Protein AF-A0A943BFQ9-F1 (afdb_monomer_lite)

Sequence (163 aa):
MTKLLKFLKPYAGAVAAIICVLIVQAYCDLSLPAYTSDIVNVGIQQSGIDEKVPEEISEEDLGSLMMLAPSDKQEEIQDAYEESKGDYDYNGKVFSLKDSVKEDKEELENLEELLAKPMLLAAGSTLDSEMAGKLKMNLQQPMQPEQKDEMLKEIYKQLKVFL

Structure (mmCIF, N/CA/C/O backbone):
data_AF-A0A943BFQ9-F1
#
_entry.id   AF-A0A943BFQ9-F1
#
loop_
_atom_site.group_PDB
_atom_site.id
_atom_site.type_symbol
_atom_site.label_atom_id
_atom_site.label_alt_id
_atom_site.label_comp_id
_atom_site.label_asym_id
_atom_site.label_entity_id
_atom_site.label_seq_id
_atom_site.pdbx_PDB_ins_code
_atom_site.Cartn_x
_atom_site.Cartn_y
_atom_site.Cartn_z
_atom_site.occupancy
_atom_site.B_iso_or_equiv
_atom_site.auth_seq_id
_atom_site.auth_comp_id
_atom_site.auth_asym_id
_atom_site.auth_atom_id
_atom_site.pdbx_PDB_model_num
ATOM 1 N N . MET A 1 1 ? 45.681 12.006 -37.348 1.00 54.59 1 MET A N 1
ATOM 2 C CA . MET A 1 1 ? 44.518 11.095 -37.202 1.00 54.59 1 MET A CA 1
ATOM 3 C C . MET A 1 1 ? 43.470 11.202 -38.324 1.00 54.59 1 MET A C 1
ATOM 5 O O . MET A 1 1 ? 42.527 10.429 -38.342 1.00 54.59 1 MET A O 1
ATOM 9 N N . THR A 1 2 ? 43.627 12.081 -39.321 1.00 58.94 2 THR A N 1
ATOM 10 C CA . THR A 1 2 ? 42.656 12.251 -40.426 1.00 58.94 2 THR A CA 1
ATOM 11 C C . THR A 1 2 ? 42.685 11.139 -41.483 1.00 58.94 2 THR A C 1
ATOM 13 O O . THR A 1 2 ? 41.712 10.964 -42.214 1.00 58.94 2 THR A O 1
ATOM 16 N N . LYS A 1 3 ? 43.770 10.351 -41.563 1.00 61.69 3 LYS A N 1
ATOM 17 C CA . LYS A 1 3 ? 43.848 9.188 -42.465 1.00 61.69 3 LYS A CA 1
ATOM 18 C C . LYS A 1 3 ? 42.955 8.031 -42.008 1.00 61.69 3 LYS A C 1
ATOM 20 O O . LYS A 1 3 ? 42.347 7.396 -42.856 1.00 61.69 3 LYS A O 1
ATOM 25 N N . LEU A 1 4 ? 42.805 7.824 -40.697 1.00 65.69 4 LEU A N 1
ATOM 26 C CA . LEU A 1 4 ? 41.960 6.767 -40.127 1.00 65.69 4 LEU A CA 1
ATOM 27 C C . LEU A 1 4 ? 40.475 6.980 -40.477 1.00 65.69 4 LEU A C 1
ATOM 29 O O . LEU A 1 4 ? 39.797 6.063 -40.925 1.00 65.69 4 LEU A O 1
ATOM 33 N N . LEU A 1 5 ? 40.006 8.229 -40.388 1.00 66.31 5 LEU A N 1
ATOM 34 C CA . LEU A 1 5 ? 38.628 8.616 -40.720 1.00 66.31 5 LEU A CA 1
ATOM 35 C C . LEU A 1 5 ? 38.281 8.412 -42.206 1.00 66.31 5 LEU A C 1
ATOM 37 O O . LEU A 1 5 ? 37.128 8.150 -42.542 1.00 66.31 5 LEU A O 1
ATOM 41 N N . LYS A 1 6 ? 39.268 8.490 -43.112 1.00 66.62 6 LYS A N 1
ATOM 42 C CA . LYS A 1 6 ? 39.068 8.182 -44.539 1.00 66.62 6 LYS A CA 1
ATOM 43 C C . LYS A 1 6 ? 38.837 6.690 -44.793 1.00 66.62 6 LYS A C 1
ATOM 45 O O . LYS A 1 6 ? 38.055 6.367 -45.679 1.00 66.62 6 LYS A O 1
ATOM 50 N N . PHE A 1 7 ? 39.473 5.810 -44.020 1.00 67.75 7 PHE A N 1
ATOM 51 C CA . PHE A 1 7 ? 39.257 4.360 -44.109 1.00 67.75 7 PHE A CA 1
ATOM 52 C C . PHE A 1 7 ? 37.965 3.911 -43.421 1.00 67.75 7 PHE A C 1
ATOM 54 O O . PHE A 1 7 ? 37.394 2.898 -43.808 1.00 67.75 7 PHE A O 1
ATOM 61 N N . LEU A 1 8 ? 37.477 4.686 -42.450 1.00 65.75 8 LEU A N 1
ATOM 62 C CA . LEU A 1 8 ? 36.233 4.405 -41.733 1.00 65.75 8 LEU A CA 1
ATOM 63 C C . LEU A 1 8 ? 34.971 4.831 -42.506 1.00 65.75 8 LEU A C 1
ATOM 65 O O . LEU A 1 8 ? 33.917 4.229 -42.338 1.00 65.75 8 LEU A O 1
ATOM 69 N N . LYS A 1 9 ? 35.083 5.838 -43.388 1.00 68.88 9 LYS A N 1
ATOM 70 C CA . LYS A 1 9 ? 33.985 6.356 -44.228 1.00 68.88 9 LYS A CA 1
ATOM 71 C C . LYS A 1 9 ? 33.167 5.288 -44.979 1.00 68.88 9 LYS A C 1
ATOM 73 O O . LYS A 1 9 ? 31.945 5.363 -44.895 1.00 68.88 9 LYS A O 1
ATOM 78 N N . PRO A 1 10 ? 33.767 4.315 -45.696 1.00 79.25 10 PRO A N 1
ATOM 79 C CA . PRO A 1 10 ? 32.993 3.278 -46.389 1.00 79.25 10 PRO A CA 1
ATOM 80 C C . PRO A 1 10 ? 32.288 2.293 -45.441 1.00 79.25 10 PRO A C 1
ATOM 82 O O . PRO A 1 10 ? 31.330 1.649 -45.850 1.00 79.25 10 PRO A O 1
ATOM 85 N N . TYR A 1 11 ? 32.714 2.205 -44.178 1.00 78.56 11 TYR A N 1
ATOM 86 C CA . TYR A 1 11 ? 32.149 1.308 -43.163 1.00 78.56 11 TYR A CA 1
ATOM 87 C C . TYR A 1 11 ? 31.317 2.049 -42.107 1.00 78.56 11 TYR A C 1
ATOM 89 O O . TYR A 1 11 ? 30.986 1.474 -41.072 1.00 78.56 11 TYR A O 1
ATOM 97 N N . ALA A 1 12 ? 30.955 3.314 -42.351 1.00 80.56 12 ALA A N 1
ATOM 98 C CA . ALA A 1 12 ? 30.265 4.163 -41.380 1.00 80.56 12 ALA A CA 1
ATOM 99 C C . ALA A 1 12 ? 28.961 3.537 -40.848 1.00 80.56 12 ALA A C 1
ATOM 101 O O . ALA A 1 12 ? 28.679 3.653 -39.660 1.00 80.56 12 ALA A O 1
ATOM 102 N N . GLY A 1 13 ? 28.212 2.818 -41.693 1.00 84.06 13 GLY A N 1
ATOM 103 C CA . GLY A 1 13 ? 27.005 2.094 -41.276 1.00 84.06 13 GLY A CA 1
ATOM 104 C C . GLY A 1 13 ? 27.292 0.934 -40.315 1.00 84.06 13 GLY A C 1
ATOM 105 O O . GLY A 1 13 ? 26.605 0.790 -39.310 1.00 84.06 13 GLY A O 1
ATOM 106 N N . ALA A 1 14 ? 28.346 0.152 -40.571 1.00 85.12 14 ALA A N 1
ATOM 107 C CA . ALA A 1 14 ? 28.763 -0.931 -39.678 1.00 85.12 14 ALA A CA 1
ATOM 108 C C . ALA A 1 14 ? 29.287 -0.387 -38.340 1.00 85.12 14 ALA A C 1
ATOM 110 O O . ALA A 1 14 ? 28.967 -0.923 -37.285 1.00 85.12 14 ALA A O 1
ATOM 111 N N . VAL A 1 15 ? 30.037 0.720 -38.370 1.00 86.38 15 VAL A N 1
ATOM 112 C CA . VAL A 1 15 ? 30.509 1.398 -37.154 1.00 86.38 15 VAL A CA 1
ATOM 113 C C . VAL A 1 15 ? 29.341 1.951 -36.337 1.00 86.38 15 VAL A C 1
ATOM 115 O O . VAL A 1 15 ? 29.318 1.763 -35.126 1.00 86.38 15 VAL A O 1
ATOM 118 N N . ALA A 1 16 ? 28.348 2.573 -36.977 1.00 86.56 16 ALA A N 1
ATOM 119 C CA . ALA A 1 16 ? 27.143 3.040 -36.294 1.00 86.56 16 ALA A CA 1
ATOM 120 C C . ALA A 1 16 ? 26.358 1.880 -35.658 1.00 86.56 16 ALA A C 1
ATOM 122 O O . ALA A 1 16 ? 25.953 1.986 -34.505 1.00 86.56 16 ALA A O 1
ATOM 123 N N . ALA A 1 17 ? 26.215 0.753 -36.363 1.00 89.75 17 ALA A N 1
ATOM 124 C CA . ALA A 1 17 ? 25.565 -0.442 -35.826 1.00 89.75 17 ALA A CA 1
ATOM 125 C C . ALA A 1 17 ? 26.302 -1.002 -34.596 1.00 89.75 17 ALA A C 1
ATOM 127 O O . ALA A 1 17 ? 25.663 -1.310 -33.594 1.00 89.75 17 ALA A O 1
ATOM 128 N N . ILE A 1 18 ? 27.638 -1.069 -34.636 1.00 89.69 18 ILE A N 1
ATOM 129 C CA . ILE A 1 18 ? 28.457 -1.487 -33.487 1.00 89.69 18 ILE A CA 1
ATOM 130 C C . ILE A 1 18 ? 28.253 -0.532 -32.306 1.00 89.69 18 ILE A C 1
ATOM 132 O O . ILE A 1 18 ? 28.053 -0.992 -31.189 1.00 89.69 18 ILE A O 1
ATOM 136 N N . ILE A 1 19 ? 28.242 0.785 -32.538 1.00 88.25 19 ILE A N 1
ATOM 137 C CA . ILE A 1 19 ? 27.990 1.778 -31.481 1.00 88.25 19 ILE A CA 1
ATOM 138 C C . ILE A 1 19 ? 26.589 1.597 -30.875 1.00 88.25 19 ILE A C 1
ATOM 140 O O . ILE A 1 19 ? 26.458 1.624 -29.656 1.00 88.25 19 ILE A O 1
ATOM 144 N N . CYS A 1 20 ? 25.553 1.360 -31.686 1.00 87.94 20 CYS A N 1
ATOM 145 C CA . CYS A 1 20 ? 24.202 1.084 -31.186 1.00 87.94 20 CYS A CA 1
ATOM 146 C C . CYS A 1 20 ? 24.150 -0.177 -30.317 1.00 87.94 20 CYS A C 1
ATOM 148 O O . CYS A 1 20 ? 23.566 -0.145 -29.237 1.00 87.94 20 CYS A O 1
ATOM 150 N N . VAL A 1 21 ? 24.784 -1.268 -30.758 1.00 89.31 21 VAL A N 1
ATOM 151 C CA . VAL A 1 21 ? 24.856 -2.511 -29.974 1.00 89.31 21 VAL A CA 1
ATOM 152 C C . VAL A 1 21 ? 25.608 -2.278 -28.663 1.00 89.31 21 VAL A C 1
ATOM 154 O O . VAL A 1 21 ? 25.129 -2.708 -27.621 1.00 89.31 21 VAL A O 1
ATOM 157 N N . LEU A 1 22 ? 26.716 -1.529 -28.681 1.00 88.06 22 LEU A N 1
ATOM 158 C CA . LEU A 1 22 ? 27.473 -1.181 -27.473 1.00 88.06 22 LEU A CA 1
ATOM 159 C C . LEU A 1 22 ? 26.661 -0.325 -26.490 1.00 88.06 22 LEU A C 1
ATOM 161 O O . LEU A 1 22 ? 26.796 -0.506 -25.284 1.00 88.06 22 LEU A O 1
ATOM 165 N N . ILE A 1 23 ? 25.803 0.578 -26.979 1.00 86.56 23 ILE A N 1
ATOM 166 C CA . ILE A 1 23 ? 24.884 1.349 -26.127 1.00 86.56 23 ILE A CA 1
ATOM 167 C C . ILE A 1 23 ? 23.875 0.411 -25.459 1.00 86.56 23 ILE A C 1
ATOM 169 O O . ILE A 1 23 ? 23.709 0.478 -24.247 1.00 86.56 23 ILE A O 1
ATOM 173 N N . VAL A 1 24 ? 23.241 -0.491 -26.216 1.00 86.06 24 VAL A N 1
ATOM 174 C CA . VAL A 1 24 ? 22.299 -1.479 -25.657 1.00 86.06 24 VAL A CA 1
ATOM 175 C C . VAL A 1 24 ? 22.992 -2.372 -24.627 1.00 86.06 24 VAL A C 1
ATOM 177 O O . VAL A 1 24 ? 22.451 -2.577 -23.548 1.00 86.06 24 VAL A O 1
ATOM 180 N N . GLN A 1 25 ? 24.208 -2.843 -24.917 1.00 78.81 25 GLN A N 1
ATOM 181 C CA . GLN A 1 25 ? 25.006 -3.635 -23.977 1.00 78.81 25 GLN A CA 1
ATOM 182 C C . GLN A 1 25 ? 25.311 -2.859 -22.696 1.00 78.81 25 GLN A C 1
ATOM 184 O O . GLN A 1 25 ? 25.094 -3.384 -21.612 1.00 78.81 25 GLN A O 1
ATOM 189 N N . ALA A 1 26 ? 25.731 -1.597 -22.808 1.00 82.12 26 ALA A N 1
ATOM 190 C CA . ALA A 1 26 ? 25.960 -0.747 -21.646 1.00 82.12 26 ALA A CA 1
ATOM 191 C C . ALA A 1 26 ? 24.678 -0.536 -20.822 1.00 82.12 26 ALA A C 1
ATOM 193 O O . ALA A 1 26 ? 24.749 -0.572 -19.600 1.00 82.12 26 ALA A O 1
ATOM 194 N N . TYR A 1 27 ? 23.511 -0.371 -21.459 1.00 75.50 27 TYR A N 1
ATOM 195 C CA . TYR A 1 27 ? 22.225 -0.310 -20.752 1.00 75.50 27 TYR A CA 1
ATOM 196 C C . TYR A 1 27 ? 21.899 -1.628 -20.039 1.00 75.50 27 TYR A C 1
ATOM 198 O O . TYR A 1 27 ? 21.518 -1.601 -18.871 1.00 75.50 27 TYR A O 1
ATOM 206 N N . CYS A 1 28 ? 22.083 -2.776 -20.693 1.00 73.25 28 CYS A N 1
ATOM 207 C CA . CYS A 1 28 ? 21.870 -4.088 -20.077 1.00 73.25 28 CYS A CA 1
ATOM 208 C C . CYS A 1 28 ? 22.818 -4.334 -18.889 1.00 73.25 28 CYS A C 1
ATOM 210 O O . CYS A 1 28 ? 22.365 -4.793 -17.841 1.00 73.25 28 CYS A O 1
ATOM 212 N N . ASP A 1 29 ? 24.094 -3.960 -19.011 1.00 69.06 29 ASP A N 1
ATOM 213 C CA . ASP A 1 29 ? 25.083 -4.072 -17.933 1.00 69.06 29 ASP A CA 1
ATOM 214 C C . ASP A 1 29 ? 24.777 -3.112 -16.769 1.00 69.06 29 ASP A C 1
ATOM 216 O O . ASP A 1 29 ? 24.986 -3.472 -15.613 1.00 69.06 29 ASP A O 1
ATOM 220 N N . LEU A 1 30 ? 24.240 -1.913 -17.042 1.00 66.75 30 LEU A N 1
ATOM 221 C CA . LEU A 1 30 ? 23.826 -0.955 -16.005 1.00 66.75 30 LEU A CA 1
ATOM 222 C C . LEU A 1 30 ? 22.516 -1.355 -15.301 1.00 66.75 30 LEU A C 1
ATOM 224 O O . LEU A 1 30 ? 22.285 -0.940 -14.167 1.00 66.75 30 LEU A O 1
ATOM 228 N N . SER A 1 31 ? 21.667 -2.156 -15.956 1.00 59.91 31 SER A N 1
ATOM 229 C CA . SER A 1 31 ? 20.376 -2.611 -15.409 1.00 59.91 31 SER A CA 1
ATOM 230 C C . SER A 1 31 ? 20.541 -3.740 -14.383 1.00 59.91 31 SER A C 1
ATOM 232 O O . SER A 1 31 ? 19.761 -3.842 -13.441 1.00 59.91 31 SER A O 1
ATOM 234 N N . LEU A 1 32 ? 21.572 -4.581 -14.524 1.00 56.31 32 LEU A N 1
ATOM 235 C CA . LEU A 1 32 ? 21.842 -5.702 -13.609 1.00 56.31 32 LEU A CA 1
ATOM 236 C C . LEU A 1 32 ? 22.089 -5.270 -12.143 1.00 56.31 32 LEU A C 1
ATOM 238 O O . LEU A 1 32 ? 21.539 -5.903 -11.235 1.00 56.31 32 LEU A O 1
ATOM 242 N N . PRO A 1 33 ? 22.868 -4.204 -11.869 1.00 55.44 33 PRO A N 1
ATOM 243 C CA . PRO A 1 33 ? 23.011 -3.645 -10.526 1.00 55.44 33 PRO A CA 1
ATOM 244 C C . PRO A 1 33 ? 21.707 -3.082 -9.956 1.00 55.44 33 PRO A C 1
ATOM 246 O O . PRO A 1 33 ? 21.468 -3.252 -8.765 1.00 55.44 33 PRO A O 1
ATOM 249 N N . ALA A 1 34 ? 20.861 -2.459 -10.784 1.00 56.34 34 ALA A N 1
ATOM 250 C CA . ALA A 1 34 ? 19.566 -1.931 -10.352 1.00 56.34 34 ALA A CA 1
ATOM 251 C C . ALA A 1 34 ? 18.633 -3.066 -9.900 1.00 56.34 34 ALA A C 1
ATOM 253 O O . ALA A 1 34 ? 18.174 -3.053 -8.764 1.00 56.34 34 ALA A O 1
ATOM 254 N N . TYR A 1 35 ? 18.500 -4.132 -10.700 1.00 49.34 35 TYR A N 1
ATOM 255 C CA . TYR A 1 35 ? 17.717 -5.311 -10.305 1.00 49.34 35 TYR A CA 1
ATOM 256 C C . TYR A 1 35 ? 18.266 -6.003 -9.046 1.00 49.34 35 TYR A C 1
ATOM 258 O O . TYR A 1 35 ? 17.499 -6.504 -8.232 1.00 49.34 35 TYR A O 1
ATOM 266 N N . THR A 1 36 ? 19.587 -6.014 -8.840 1.00 60.16 36 THR A N 1
ATOM 267 C CA . THR A 1 36 ? 20.186 -6.568 -7.609 1.00 60.16 36 THR A CA 1
ATOM 268 C C . THR A 1 36 ? 19.933 -5.667 -6.394 1.00 60.16 36 THR A C 1
ATOM 270 O O . THR A 1 36 ? 19.702 -6.171 -5.296 1.00 60.16 36 THR A O 1
ATOM 273 N N . SER A 1 37 ? 19.969 -4.344 -6.584 1.00 52.12 37 SER A N 1
ATOM 274 C CA . SER A 1 37 ? 19.670 -3.354 -5.545 1.00 52.12 37 SER A CA 1
ATOM 275 C C . SER A 1 37 ? 18.227 -3.490 -5.067 1.00 52.12 37 SER A C 1
ATOM 277 O O . SER A 1 37 ? 18.003 -3.575 -3.862 1.00 52.12 37 SER A O 1
ATOM 279 N N . ASP A 1 38 ? 17.274 -3.607 -5.989 1.00 55.81 38 ASP A N 1
ATOM 280 C CA . ASP A 1 38 ? 15.855 -3.748 -5.653 1.00 55.81 38 ASP A CA 1
ATOM 281 C C . ASP A 1 38 ? 15.576 -5.100 -4.973 1.00 55.81 38 ASP A C 1
ATOM 283 O O . ASP A 1 38 ? 14.912 -5.138 -3.941 1.00 55.81 38 ASP A O 1
ATOM 287 N N . ILE A 1 39 ? 16.196 -6.202 -5.426 1.00 56.34 39 ILE A N 1
ATOM 288 C CA . ILE A 1 39 ? 16.082 -7.519 -4.761 1.00 56.34 39 ILE A CA 1
ATOM 289 C C . ILE A 1 39 ? 16.554 -7.475 -3.298 1.00 56.34 39 ILE A C 1
ATOM 291 O O . ILE A 1 39 ? 15.944 -8.101 -2.432 1.00 56.34 39 ILE A O 1
ATOM 295 N N . VAL A 1 40 ? 17.644 -6.767 -2.988 1.00 54.12 40 VAL A N 1
ATOM 296 C CA . VAL A 1 40 ? 18.156 -6.703 -1.608 1.00 54.12 40 VAL A CA 1
ATOM 297 C C . VAL A 1 40 ? 17.373 -5.694 -0.764 1.00 54.12 40 VAL A C 1
ATOM 299 O O . VAL A 1 40 ? 17.114 -5.957 0.413 1.00 54.12 40 VAL A O 1
ATOM 302 N N . ASN A 1 41 ? 16.995 -4.551 -1.340 1.00 52.78 41 ASN A N 1
ATOM 303 C CA . ASN A 1 41 ? 16.331 -3.467 -0.619 1.00 52.78 41 ASN A CA 1
ATOM 304 C C . ASN A 1 41 ? 14.851 -3.784 -0.349 1.00 52.78 41 ASN A C 1
ATOM 306 O O . ASN A 1 41 ? 14.420 -3.715 0.800 1.00 52.78 41 ASN A O 1
ATOM 310 N N . VAL A 1 42 ? 14.124 -4.245 -1.368 1.00 57.44 42 VAL A N 1
ATOM 311 C CA . VAL A 1 42 ? 12.722 -4.668 -1.253 1.00 57.44 42 VAL A CA 1
ATOM 312 C C . VAL A 1 42 ? 12.636 -6.067 -0.642 1.00 57.44 42 VAL A C 1
ATOM 314 O O . VAL A 1 42 ? 11.891 -6.281 0.306 1.00 57.44 42 VAL A O 1
ATOM 317 N N . GLY A 1 43 ? 13.447 -7.027 -1.102 1.00 52.91 43 GLY A N 1
ATOM 318 C CA . GLY A 1 43 ? 13.332 -8.434 -0.692 1.00 52.91 43 GLY A CA 1
ATOM 319 C C . GLY A 1 43 ? 13.830 -8.757 0.725 1.00 52.91 43 GLY A C 1
ATOM 320 O O . GLY A 1 43 ? 13.081 -9.334 1.510 1.00 52.91 43 GLY A O 1
ATOM 321 N N . ILE A 1 44 ? 15.081 -8.418 1.077 1.00 52.78 44 ILE A N 1
ATOM 322 C CA . ILE A 1 44 ? 15.680 -8.807 2.378 1.00 52.78 44 ILE A CA 1
ATOM 323 C C . ILE A 1 44 ? 15.542 -7.713 3.444 1.00 52.78 44 ILE A C 1
ATOM 325 O O . ILE A 1 44 ? 15.324 -8.039 4.609 1.00 52.78 44 ILE A O 1
ATOM 329 N N . GLN A 1 45 ? 15.652 -6.430 3.081 1.00 50.03 45 GLN A N 1
ATOM 330 C CA . GLN A 1 45 ? 15.607 -5.331 4.060 1.00 50.03 45 GLN A CA 1
ATOM 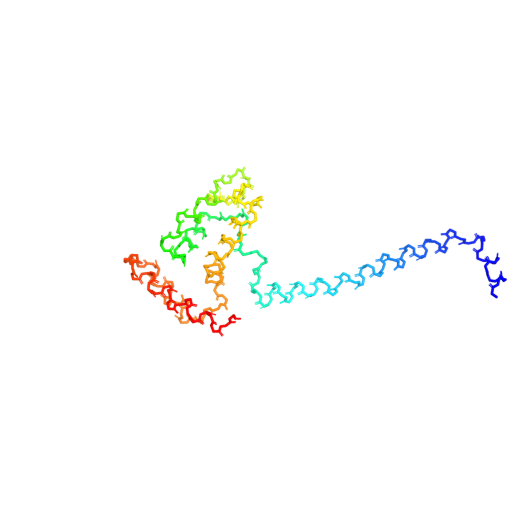331 C C . GLN A 1 45 ? 14.182 -4.852 4.377 1.00 50.03 45 GLN A C 1
ATOM 333 O O . GLN A 1 45 ? 13.884 -4.599 5.541 1.00 50.03 45 GLN A O 1
ATOM 338 N N . GLN A 1 46 ? 13.285 -4.791 3.389 1.00 50.03 46 GLN A N 1
ATOM 339 C CA . GLN A 1 46 ? 11.863 -4.456 3.583 1.00 50.03 46 GLN A CA 1
ATOM 340 C C . GLN A 1 46 ? 10.959 -5.700 3.637 1.00 50.03 46 GLN A C 1
ATOM 342 O O . GLN A 1 46 ? 9.737 -5.589 3.640 1.00 50.03 46 GLN A O 1
ATOM 347 N N . SER A 1 47 ? 11.551 -6.900 3.729 1.00 55.22 47 SER A N 1
ATOM 348 C CA . SER A 1 47 ? 10.840 -8.188 3.831 1.00 55.22 47 SER A CA 1
ATOM 349 C C . SER A 1 47 ? 9.818 -8.454 2.714 1.00 55.22 47 SER A C 1
ATOM 351 O O . SER A 1 47 ? 8.819 -9.133 2.937 1.00 55.22 47 SER A O 1
ATOM 353 N N . GLY A 1 48 ? 10.056 -7.924 1.516 1.00 56.16 48 GLY A N 1
ATOM 354 C CA . GLY A 1 48 ? 9.170 -8.051 0.360 1.00 56.16 48 GLY A CA 1
ATOM 355 C C . GLY A 1 48 ? 8.066 -6.995 0.273 1.00 56.16 48 GLY A C 1
ATOM 356 O O . GLY A 1 48 ? 7.200 -7.133 -0.584 1.00 56.16 48 GLY A O 1
ATOM 357 N N . ILE A 1 49 ? 8.072 -5.964 1.126 1.00 60.38 49 ILE A N 1
ATOM 358 C CA . ILE A 1 49 ? 7.113 -4.852 1.059 1.00 60.38 49 ILE A CA 1
ATOM 359 C C . ILE A 1 49 ? 7.670 -3.783 0.111 1.00 60.38 49 ILE A C 1
ATOM 361 O O . ILE A 1 49 ? 8.488 -2.968 0.525 1.00 60.38 49 ILE A O 1
ATOM 365 N N . ASP A 1 50 ? 7.246 -3.810 -1.153 1.00 60.81 50 ASP A N 1
ATOM 366 C CA . ASP A 1 50 ? 7.586 -2.779 -2.155 1.00 60.81 50 ASP A CA 1
ATOM 367 C C . ASP A 1 50 ? 6.645 -1.560 -2.048 1.00 60.81 50 ASP A C 1
ATOM 369 O O . ASP A 1 50 ? 7.048 -0.413 -2.218 1.00 60.81 50 ASP A O 1
ATOM 373 N N . GLU A 1 51 ? 5.388 -1.800 -1.653 1.00 65.88 51 GLU A N 1
ATOM 374 C CA . GLU A 1 51 ? 4.347 -0.781 -1.497 1.00 65.88 51 GLU A CA 1
ATOM 375 C C . GLU A 1 51 ? 3.812 -0.749 -0.059 1.00 65.88 51 GLU A C 1
ATOM 377 O O . GLU A 1 51 ? 3.400 -1.766 0.504 1.00 65.88 51 GLU A O 1
ATOM 382 N N . LYS A 1 52 ? 3.806 0.443 0.555 1.00 74.75 52 LYS A N 1
ATOM 383 C CA . LYS A 1 52 ? 3.275 0.648 1.918 1.00 74.75 52 LYS A CA 1
ATOM 384 C C . LYS A 1 52 ? 1.746 0.638 1.972 1.00 74.75 52 LYS A C 1
ATOM 386 O O . LYS A 1 52 ? 1.184 0.423 3.044 1.00 74.75 52 LYS A O 1
ATOM 391 N N . VAL A 1 53 ? 1.095 0.899 0.840 1.00 89.06 53 VAL A N 1
ATOM 392 C CA . VAL A 1 53 ? -0.359 0.891 0.674 1.00 89.06 53 VAL A CA 1
ATOM 393 C C . VAL A 1 53 ? -0.674 -0.083 -0.456 1.00 89.06 53 VAL A C 1
ATOM 395 O O . VAL A 1 53 ? -0.251 0.168 -1.581 1.00 89.06 53 VAL A O 1
ATOM 398 N N . PRO A 1 54 ? -1.383 -1.188 -0.184 1.00 89.69 54 PRO A N 1
ATOM 399 C CA . PRO A 1 54 ? -1.806 -2.112 -1.226 1.00 89.69 54 PRO A CA 1
ATOM 400 C C . PRO A 1 54 ? -2.757 -1.429 -2.208 1.00 89.69 54 PRO A C 1
ATOM 402 O O . PRO A 1 54 ? -3.760 -0.851 -1.794 1.00 89.69 54 PRO A O 1
ATOM 405 N N . GLU A 1 55 ? -2.502 -1.539 -3.511 1.00 92.25 55 GLU A N 1
ATOM 406 C CA . GLU A 1 55 ? -3.506 -1.125 -4.499 1.00 92.25 55 GLU A CA 1
ATOM 407 C C . GLU A 1 55 ? -4.744 -2.028 -4.482 1.00 92.25 55 GLU A C 1
ATOM 409 O O . GLU A 1 55 ? -5.843 -1.576 -4.790 1.00 92.25 55 GLU A O 1
ATOM 414 N N . GLU A 1 56 ? -4.545 -3.298 -4.138 1.00 92.38 56 GLU A N 1
ATOM 415 C CA . GLU A 1 56 ? -5.512 -4.388 -4.186 1.00 92.38 56 GLU A CA 1
ATOM 416 C C . GLU A 1 56 ? -5.374 -5.212 -2.904 1.00 92.38 56 GLU A C 1
ATOM 418 O O . GLU A 1 56 ? -4.266 -5.610 -2.534 1.00 92.38 56 GLU A O 1
ATOM 423 N N . ILE A 1 57 ? -6.481 -5.480 -2.217 1.00 92.25 57 ILE A N 1
ATOM 424 C CA . ILE A 1 57 ? -6.465 -6.204 -0.944 1.00 92.25 57 ILE A CA 1
ATOM 425 C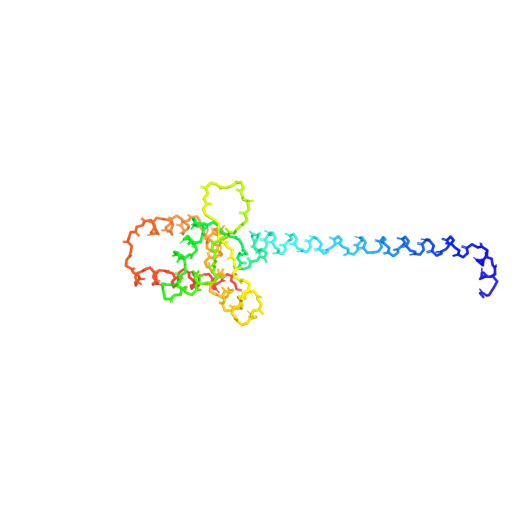 C . ILE A 1 57 ? -7.726 -7.048 -0.758 1.00 92.25 57 ILE A C 1
ATOM 427 O O . ILE A 1 57 ? -8.831 -6.624 -1.089 1.00 92.25 57 ILE A O 1
ATOM 431 N N . SER A 1 58 ? -7.583 -8.263 -0.223 1.00 92.88 58 SER A N 1
ATOM 432 C CA . SER A 1 58 ? -8.740 -9.102 0.104 1.00 92.88 58 SER A CA 1
ATOM 433 C C . SER A 1 58 ? -9.515 -8.537 1.306 1.00 92.88 58 SER A C 1
ATOM 435 O O . SER A 1 58 ? -8.950 -7.861 2.163 1.00 92.88 58 SER A O 1
ATOM 437 N N . GLU A 1 59 ? -10.814 -8.834 1.413 1.00 90.94 59 GLU A N 1
ATOM 438 C CA . GLU A 1 59 ? -11.633 -8.453 2.582 1.00 90.94 59 GLU A CA 1
ATOM 439 C C . GLU A 1 59 ? -11.031 -8.951 3.908 1.00 90.94 59 GLU A C 1
ATOM 441 O O . GLU A 1 59 ? -11.062 -8.249 4.921 1.00 90.94 59 GLU A O 1
ATOM 446 N N . GLU A 1 60 ? -10.453 -10.154 3.895 1.00 87.94 60 GLU A N 1
ATOM 447 C CA . GLU A 1 60 ? -9.809 -10.773 5.055 1.00 87.94 60 GLU A CA 1
ATOM 448 C C . GLU A 1 60 ? -8.534 -10.024 5.469 1.00 87.94 60 GLU A C 1
ATOM 450 O O . GLU A 1 60 ? -8.336 -9.722 6.654 1.00 87.94 60 GLU A O 1
ATOM 455 N N . ASP A 1 61 ? -7.690 -9.680 4.495 1.00 88.62 61 ASP A N 1
ATOM 456 C CA . ASP A 1 61 ? -6.438 -8.966 4.742 1.00 88.62 61 ASP A CA 1
ATOM 457 C C . ASP A 1 61 ? -6.704 -7.520 5.168 1.00 88.62 61 ASP A C 1
ATOM 459 O O . ASP A 1 61 ? -6.090 -7.039 6.122 1.00 88.62 61 ASP A O 1
ATOM 463 N N . LEU A 1 62 ? -7.677 -6.842 4.547 1.00 91.81 62 LEU A N 1
ATOM 464 C CA . LEU A 1 62 ? -8.085 -5.492 4.940 1.00 91.81 62 LEU A CA 1
ATOM 465 C C . LEU A 1 62 ? -8.629 -5.483 6.370 1.00 91.81 62 LEU A C 1
ATOM 467 O O . LEU A 1 62 ? -8.236 -4.640 7.177 1.00 91.81 62 LEU A O 1
ATOM 471 N N . GLY A 1 63 ? -9.459 -6.468 6.726 1.00 88.62 63 GLY A N 1
ATOM 472 C CA . GLY A 1 63 ? -9.931 -6.647 8.098 1.00 88.62 63 GLY A CA 1
ATOM 473 C C . GLY A 1 63 ? -8.780 -6.857 9.086 1.00 88.62 63 GLY A C 1
ATOM 474 O O . GLY A 1 63 ? -8.764 -6.255 10.162 1.00 88.62 63 GLY A O 1
ATOM 475 N N . SER A 1 64 ? -7.775 -7.646 8.704 1.00 86.44 64 SER A N 1
ATOM 476 C CA . SER A 1 64 ? -6.571 -7.868 9.512 1.00 86.44 64 SER A CA 1
ATOM 477 C C . SER A 1 64 ? -5.751 -6.585 9.695 1.00 86.44 64 SER A C 1
ATOM 479 O O . SER A 1 64 ? -5.338 -6.279 10.816 1.00 86.44 64 SER A O 1
ATOM 481 N N . LEU A 1 65 ? -5.572 -5.782 8.641 1.00 88.50 65 LEU A N 1
ATOM 482 C CA . LEU A 1 65 ? -4.903 -4.481 8.732 1.00 88.50 65 LEU A CA 1
ATOM 483 C C . LEU A 1 65 ? -5.678 -3.504 9.617 1.00 88.50 65 LEU A C 1
ATOM 485 O O . LEU A 1 65 ? -5.082 -2.860 10.481 1.00 88.50 65 LEU A O 1
ATOM 489 N N . MET A 1 66 ? -7.006 -3.441 9.483 1.00 88.75 66 MET A N 1
ATOM 490 C CA . MET A 1 66 ? -7.850 -2.621 10.355 1.00 88.75 66 MET A CA 1
ATOM 491 C C . MET A 1 66 ? -7.704 -3.051 11.817 1.00 88.75 66 MET A C 1
ATOM 493 O O . MET A 1 66 ? -7.593 -2.206 12.706 1.00 88.75 66 MET A O 1
ATOM 497 N N . MET A 1 67 ? -7.646 -4.353 12.107 1.00 85.06 67 MET A N 1
ATOM 498 C CA . MET A 1 67 ? -7.409 -4.845 13.468 1.00 85.06 67 MET A CA 1
ATOM 499 C C . MET A 1 67 ? -6.052 -4.417 14.040 1.00 85.06 67 MET A C 1
ATOM 501 O O . MET A 1 67 ? -5.931 -4.292 15.255 1.00 85.06 67 MET A O 1
ATOM 505 N N . LEU A 1 68 ? -5.055 -4.162 13.198 1.00 87.12 68 LEU A N 1
ATOM 506 C CA . LEU A 1 68 ? -3.733 -3.686 13.606 1.00 87.12 68 LEU A CA 1
ATOM 507 C C . LEU A 1 68 ? -3.634 -2.152 13.612 1.00 87.12 68 LEU A C 1
ATOM 509 O O . LEU A 1 68 ? -2.753 -1.592 14.261 1.00 87.12 68 LEU A O 1
ATOM 513 N N . ALA A 1 69 ? -4.550 -1.459 12.941 1.00 89.12 69 ALA A N 1
ATOM 514 C CA . ALA A 1 69 ? -4.635 -0.008 12.946 1.00 89.12 69 ALA A CA 1
ATOM 515 C C . ALA A 1 69 ? -5.256 0.547 14.249 1.00 89.12 69 ALA A C 1
ATOM 517 O O . ALA A 1 69 ? -6.060 -0.143 14.900 1.00 89.12 69 ALA A O 1
ATOM 518 N N . PRO A 1 70 ? -4.908 1.798 14.626 1.00 87.56 70 PRO A N 1
ATOM 519 C CA . PRO A 1 70 ? -5.581 2.531 15.697 1.00 87.56 70 PRO A CA 1
ATOM 520 C C . PRO A 1 70 ? -7.090 2.594 15.461 1.00 87.56 70 PRO A C 1
ATOM 522 O O . PRO A 1 70 ? -7.533 2.830 14.335 1.00 87.56 70 PRO A O 1
ATOM 525 N N . SER A 1 71 ? -7.877 2.381 16.514 1.00 87.38 71 SER A N 1
ATOM 526 C CA . SER A 1 71 ? -9.337 2.275 16.395 1.00 87.38 71 SER A CA 1
ATOM 527 C C . SER A 1 71 ? -9.989 3.556 15.852 1.00 87.38 71 SER A C 1
ATOM 529 O O . SER A 1 71 ? -10.958 3.479 15.105 1.00 87.38 71 SER A O 1
ATOM 531 N N . ASP A 1 72 ? -9.421 4.724 16.155 1.00 89.19 72 ASP A N 1
ATOM 532 C CA . ASP A 1 72 ? -9.862 6.039 15.671 1.00 89.19 72 ASP A CA 1
ATOM 533 C C . ASP A 1 72 ? -9.548 6.307 14.189 1.00 89.19 72 ASP A C 1
ATOM 535 O O . ASP A 1 72 ? -10.039 7.283 13.626 1.00 89.19 72 ASP A O 1
ATOM 539 N N . LYS A 1 73 ? -8.742 5.448 13.554 1.00 91.19 73 LYS A N 1
ATOM 540 C CA . LYS A 1 73 ? -8.276 5.585 12.164 1.00 91.19 73 LYS A CA 1
ATOM 541 C C . LYS A 1 73 ? -8.789 4.500 11.222 1.00 91.19 73 LYS A C 1
ATOM 543 O O . LYS A 1 73 ? -8.504 4.537 10.030 1.00 91.19 73 LYS A O 1
ATOM 548 N N . GLN A 1 74 ? -9.556 3.541 11.734 1.00 90.06 74 GLN A N 1
ATOM 549 C CA . GLN A 1 74 ? -10.080 2.433 10.932 1.00 90.06 74 GLN A CA 1
ATOM 550 C C . GLN A 1 74 ? -11.051 2.893 9.841 1.00 90.06 74 GLN A C 1
ATOM 552 O O . GLN A 1 74 ? -11.009 2.350 8.744 1.00 90.06 74 GLN A O 1
ATOM 557 N N . GLU A 1 75 ? -11.899 3.881 10.135 1.00 92.69 75 GLU A N 1
ATOM 558 C CA . GLU A 1 75 ? -12.855 4.435 9.167 1.00 92.69 75 GLU A CA 1
ATOM 559 C C . GLU A 1 75 ? -12.124 5.137 8.017 1.00 92.69 75 GLU A C 1
ATOM 561 O O . GLU A 1 75 ? -12.409 4.863 6.861 1.00 92.69 75 GLU A O 1
ATOM 566 N N . GLU A 1 76 ? -11.093 5.930 8.327 1.00 93.12 76 GLU A N 1
ATOM 567 C CA . GLU A 1 76 ? -10.238 6.599 7.333 1.00 93.12 76 GLU A CA 1
ATOM 568 C C . GLU A 1 76 ? -9.543 5.590 6.403 1.00 93.12 76 GLU A C 1
ATOM 570 O O . GLU A 1 76 ? -9.521 5.771 5.187 1.00 93.12 76 GLU A O 1
ATOM 575 N N . ILE A 1 77 ? -9.035 4.485 6.959 1.00 93.44 77 ILE A N 1
ATOM 576 C CA . ILE A 1 77 ? -8.446 3.399 6.166 1.00 93.44 77 ILE A CA 1
ATOM 577 C C . ILE A 1 77 ? -9.510 2.726 5.302 1.00 93.44 77 ILE A C 1
ATOM 579 O O . ILE A 1 77 ? -9.264 2.500 4.126 1.00 93.44 77 ILE A O 1
ATOM 583 N N . GLN A 1 78 ? -10.676 2.395 5.858 1.00 94.19 78 GLN A N 1
ATOM 584 C CA . GLN A 1 78 ? -11.743 1.722 5.118 1.00 94.19 78 GLN A CA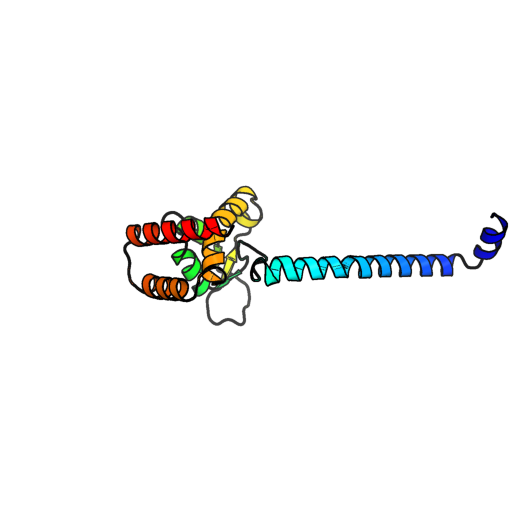 1
ATOM 585 C C . GLN A 1 78 ? -12.266 2.586 3.964 1.00 94.19 78 GLN A C 1
ATOM 587 O O . GLN A 1 78 ? -12.473 2.079 2.862 1.00 94.19 78 GLN A O 1
ATOM 592 N N . ASP A 1 79 ? -12.428 3.885 4.202 1.00 95.31 79 ASP A N 1
ATOM 593 C CA . ASP A 1 79 ? -12.910 4.848 3.218 1.00 95.31 79 ASP A CA 1
ATOM 594 C C . ASP A 1 79 ? -11.918 5.088 2.079 1.00 95.31 79 ASP A C 1
ATOM 596 O O . ASP A 1 79 ? -12.332 5.549 1.015 1.00 95.31 79 ASP A O 1
ATOM 600 N N . ALA A 1 80 ? -10.640 4.746 2.240 1.00 96.12 80 ALA A N 1
ATOM 601 C CA . ALA A 1 80 ? -9.675 4.825 1.148 1.00 96.12 80 ALA A CA 1
ATOM 602 C C . ALA A 1 80 ? -9.894 3.751 0.066 1.00 96.12 80 ALA A C 1
ATOM 604 O O . ALA A 1 80 ? -9.430 3.916 -1.063 1.00 96.12 80 ALA A O 1
ATOM 605 N N . TYR A 1 81 ? -10.625 2.676 0.378 1.00 96.56 81 TYR A N 1
ATOM 606 C CA . TYR A 1 81 ? -10.844 1.548 -0.527 1.00 96.56 81 TYR A CA 1
ATOM 607 C C . TYR A 1 81 ? -12.290 1.467 -1.024 1.00 96.56 81 TYR A C 1
ATOM 609 O O . TYR A 1 81 ? -13.240 1.928 -0.388 1.00 96.56 81 TYR A O 1
ATOM 617 N N . GLU A 1 82 ? -12.469 0.849 -2.186 1.00 96.25 82 GLU A N 1
ATOM 618 C CA . GLU A 1 82 ? -13.770 0.488 -2.745 1.00 96.25 82 GLU A CA 1
ATOM 619 C C . GLU A 1 82 ? -13.771 -0.957 -3.246 1.00 96.25 82 GLU A C 1
ATOM 621 O O . GLU A 1 82 ? -12.720 -1.536 -3.496 1.00 96.25 82 GLU A O 1
ATOM 626 N N . GLU A 1 83 ? -14.947 -1.577 -3.351 1.00 95.31 83 GLU A N 1
ATOM 627 C CA . GLU A 1 83 ? -15.047 -2.951 -3.854 1.00 95.31 83 GLU A CA 1
ATOM 628 C C . GLU A 1 83 ? -14.549 -3.011 -5.304 1.00 95.31 83 GLU A C 1
ATOM 630 O O . GLU A 1 83 ? -15.029 -2.277 -6.177 1.00 95.31 83 GLU A O 1
ATOM 635 N N . SER A 1 84 ? -13.572 -3.884 -5.548 1.00 93.50 84 SER A N 1
ATOM 636 C CA . SER A 1 84 ? -12.942 -4.027 -6.850 1.00 93.50 84 SER A CA 1
ATOM 637 C C . SER A 1 84 ? -13.928 -4.578 -7.875 1.00 93.50 84 SER A C 1
ATOM 639 O O . SER A 1 84 ? -14.762 -5.440 -7.590 1.00 93.50 84 SER A O 1
ATOM 641 N N . LYS A 1 85 ? -13.801 -4.095 -9.112 1.00 89.19 85 LYS A N 1
ATOM 642 C CA . LYS A 1 85 ? -14.542 -4.600 -10.280 1.00 89.19 85 LYS A CA 1
ATOM 643 C C . LYS A 1 85 ? -13.707 -5.557 -11.130 1.00 89.19 85 LYS A C 1
ATOM 645 O O . LYS A 1 85 ? -14.161 -5.947 -12.208 1.00 89.19 85 LYS A O 1
ATOM 650 N N . GLY A 1 86 ? -12.484 -5.868 -10.699 1.00 86.19 86 GLY A N 1
ATOM 651 C CA . GLY A 1 86 ? -11.615 -6.813 -11.386 1.00 86.19 86 GLY A CA 1
ATOM 652 C C . GLY A 1 86 ? -12.164 -8.240 -11.351 1.00 86.19 86 GLY A C 1
ATOM 653 O O . GLY A 1 86 ? -12.985 -8.597 -10.507 1.00 86.19 86 GLY A O 1
ATOM 654 N N . ASP A 1 87 ? -11.713 -9.050 -12.305 1.00 87.06 87 ASP A N 1
ATOM 655 C CA . ASP A 1 87 ? -12.004 -10.481 -12.355 1.00 87.06 87 ASP A CA 1
ATOM 656 C C . ASP A 1 87 ? -10.828 -11.232 -11.722 1.00 87.06 87 ASP A C 1
ATOM 658 O O . ASP A 1 87 ? -9.729 -11.260 -12.284 1.00 87.06 87 ASP A O 1
ATOM 662 N N . TYR A 1 88 ? -11.044 -11.787 -10.528 1.00 86.56 88 TYR A N 1
ATOM 663 C CA . TYR A 1 88 ? -10.019 -12.485 -9.753 1.00 86.56 88 TYR A CA 1
ATOM 664 C C . TYR A 1 88 ? -10.373 -13.961 -9.625 1.00 86.56 88 TYR A C 1
ATOM 666 O O . TYR A 1 88 ? -11.508 -14.316 -9.311 1.00 86.56 88 TYR A O 1
ATOM 674 N N . ASP A 1 89 ? -9.369 -14.828 -9.757 1.00 87.56 89 ASP A N 1
ATOM 675 C CA . ASP A 1 89 ? -9.467 -16.243 -9.378 1.00 87.56 89 ASP A CA 1
ATOM 676 C C . ASP A 1 89 ? -9.368 -16.391 -7.845 1.00 87.56 89 ASP A C 1
ATOM 678 O O . ASP A 1 89 ? -8.464 -17.021 -7.296 1.00 87.56 89 ASP A O 1
ATOM 682 N N . TYR A 1 90 ? -10.266 -15.705 -7.133 1.00 84.69 90 TYR A N 1
ATOM 683 C CA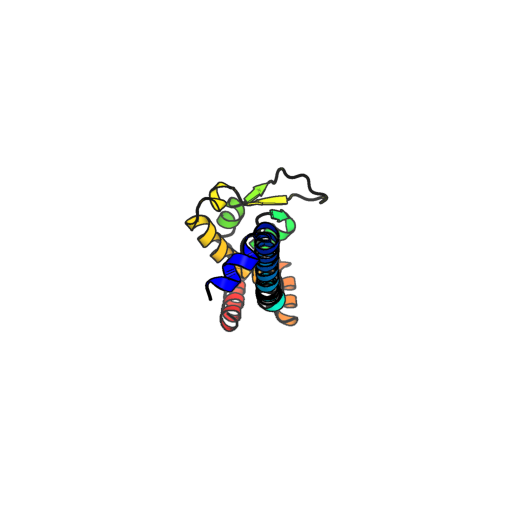 . TYR A 1 90 ? -10.361 -15.672 -5.677 1.00 84.69 90 TYR A CA 1
ATOM 684 C C . TYR A 1 90 ? -11.835 -15.693 -5.263 1.00 84.69 90 TYR A C 1
ATOM 686 O O . TYR A 1 90 ? -12.655 -14.933 -5.765 1.00 84.69 90 TYR A O 1
ATOM 694 N N . ASN A 1 91 ? -12.185 -16.571 -4.321 1.00 82.88 91 ASN A N 1
ATOM 695 C CA . ASN A 1 91 ? -13.574 -16.802 -3.898 1.00 82.88 91 ASN A CA 1
ATOM 696 C C . ASN A 1 91 ? -14.089 -15.799 -2.840 1.00 82.88 91 ASN A C 1
ATOM 698 O O . ASN A 1 91 ? -15.066 -16.091 -2.148 1.00 82.88 91 ASN A O 1
ATOM 702 N N . GLY A 1 92 ? -13.445 -14.643 -2.686 1.00 86.50 92 GLY A N 1
ATOM 703 C CA . GLY A 1 92 ? -13.817 -13.604 -1.723 1.00 86.50 92 GLY A CA 1
ATOM 704 C C . GLY A 1 92 ? -13.872 -12.221 -2.361 1.00 86.50 92 GLY A C 1
ATOM 705 O O . GLY A 1 92 ? -13.567 -12.054 -3.541 1.00 86.50 92 GLY A O 1
ATOM 706 N N . LYS A 1 93 ? -14.273 -11.219 -1.577 1.00 92.69 93 LYS A N 1
ATOM 707 C CA . LYS A 1 93 ? -14.260 -9.835 -2.049 1.00 92.69 93 LYS A CA 1
ATOM 708 C C . LYS A 1 93 ? -12.838 -9.297 -2.063 1.00 92.69 93 LYS A C 1
ATOM 710 O O . LYS A 1 93 ? -12.061 -9.544 -1.138 1.00 92.69 93 LYS A O 1
ATOM 715 N N . VAL A 1 94 ? -12.545 -8.536 -3.104 1.00 95.12 94 VAL A N 1
ATOM 716 C CA . VAL A 1 94 ? -11.311 -7.773 -3.252 1.00 95.12 94 VAL A CA 1
ATOM 717 C C . VAL A 1 94 ? -11.688 -6.303 -3.245 1.00 95.12 94 VAL A C 1
ATOM 719 O O . VAL A 1 94 ? -12.710 -5.914 -3.810 1.00 95.12 94 VAL A O 1
ATOM 722 N N . PHE A 1 95 ? -10.882 -5.497 -2.579 1.00 95.50 95 PHE A N 1
ATOM 723 C CA . PHE A 1 95 ? -11.009 -4.056 -2.524 1.00 95.50 95 PHE A CA 1
ATOM 724 C C . PHE A 1 95 ? -9.831 -3.424 -3.253 1.00 95.50 95 PHE A C 1
ATOM 726 O O . PHE A 1 95 ? -8.696 -3.875 -3.102 1.00 95.50 95 PHE A O 1
ATOM 733 N N . SER A 1 96 ? -10.105 -2.370 -4.012 1.00 96.00 96 SER A N 1
ATOM 734 C CA . SER A 1 96 ? -9.098 -1.565 -4.693 1.00 96.00 96 SER A CA 1
ATOM 735 C C . SER A 1 96 ? -8.994 -0.195 -4.028 1.00 96.00 96 SER A C 1
ATOM 737 O O . SER A 1 96 ? -9.996 0.378 -3.592 1.00 96.00 96 SER A O 1
ATOM 739 N N . LEU A 1 97 ? -7.780 0.341 -3.952 1.00 95.62 97 LEU A N 1
ATOM 740 C CA . LEU A 1 97 ? -7.531 1.706 -3.499 1.00 95.62 97 LEU A CA 1
ATOM 741 C C . LEU A 1 97 ? -8.189 2.696 -4.473 1.00 95.62 97 LEU A C 1
ATOM 743 O O . LEU A 1 97 ? -7.984 2.598 -5.685 1.00 95.62 97 LEU A O 1
ATOM 747 N N . LYS A 1 98 ? -8.965 3.652 -3.953 1.00 96.25 98 LYS A N 1
ATOM 748 C CA . LYS A 1 98 ? -9.691 4.633 -4.773 1.00 96.25 98 LYS A CA 1
ATOM 749 C C . LYS A 1 98 ? -8.736 5.504 -5.586 1.00 96.25 98 LYS A C 1
ATOM 751 O O . LYS A 1 98 ? -7.771 6.045 -5.047 1.00 96.25 98 LYS A O 1
ATOM 756 N N . ASP A 1 99 ? -9.084 5.753 -6.848 1.00 93.19 99 ASP A N 1
ATOM 757 C CA . ASP A 1 99 ? -8.313 6.644 -7.728 1.00 93.19 99 ASP A CA 1
ATOM 758 C C . ASP A 1 99 ? -8.172 8.059 -7.146 1.00 93.19 99 ASP A C 1
ATOM 760 O O . ASP A 1 99 ? -7.119 8.673 -7.276 1.00 93.19 99 ASP A O 1
ATOM 764 N N . SER A 1 100 ? -9.189 8.558 -6.429 1.00 92.50 100 SER A N 1
ATOM 765 C CA . SER A 1 100 ? -9.124 9.871 -5.771 1.00 92.50 100 SER A CA 1
ATOM 766 C C . SER A 1 100 ? -7.998 9.965 -4.740 1.00 92.50 100 SER A C 1
ATOM 768 O O . SER A 1 100 ? -7.349 11.001 -4.657 1.00 92.50 100 SER A O 1
ATOM 770 N N . VAL A 1 101 ? -7.742 8.877 -4.007 1.00 92.94 101 VAL A N 1
ATOM 771 C CA . VAL A 1 101 ? -6.661 8.798 -3.016 1.00 92.94 101 VAL A CA 1
ATOM 772 C C . VAL A 1 101 ? -5.316 8.603 -3.715 1.00 92.94 101 VAL A C 1
ATOM 774 O O . VAL A 1 101 ? -4.321 9.179 -3.300 1.00 92.94 101 VAL A O 1
ATOM 777 N N . LYS A 1 102 ? -5.270 7.830 -4.811 1.00 89.44 102 LYS A N 1
ATOM 778 C CA . LYS A 1 102 ? -4.044 7.640 -5.613 1.00 89.44 102 LYS A CA 1
ATOM 779 C C . LYS A 1 102 ? -3.552 8.941 -6.250 1.00 89.44 102 LYS A C 1
ATOM 781 O O . LYS A 1 102 ? -2.347 9.166 -6.359 1.00 89.44 102 LYS A O 1
ATOM 786 N N . GLU A 1 103 ? -4.479 9.768 -6.727 1.00 91.69 103 GLU A N 1
ATOM 787 C CA . GLU A 1 103 ? -4.169 11.029 -7.403 1.00 91.69 103 GLU A CA 1
ATOM 788 C C . GLU A 1 103 ? -3.845 12.169 -6.421 1.00 91.69 103 GLU A C 1
ATOM 790 O O . GLU A 1 103 ? -3.115 13.099 -6.787 1.00 91.69 103 GLU A O 1
ATOM 795 N N . ASP A 1 104 ? -4.333 12.091 -5.179 1.00 93.62 104 ASP A N 1
ATOM 796 C CA . ASP A 1 104 ? -4.032 13.050 -4.118 1.00 93.62 104 ASP A CA 1
ATOM 797 C C . ASP A 1 104 ? -2.811 12.614 -3.295 1.00 93.62 104 ASP A C 1
ATOM 799 O O . ASP A 1 104 ? -2.850 11.701 -2.472 1.00 93.62 104 ASP A O 1
ATOM 803 N N . LYS A 1 105 ? -1.692 13.314 -3.500 1.00 89.06 105 LYS A N 1
ATOM 804 C CA . LYS A 1 105 ? -0.435 13.014 -2.806 1.00 89.06 105 LYS A CA 1
ATOM 805 C C . LYS A 1 105 ? -0.525 13.158 -1.291 1.00 89.06 105 LYS A C 1
ATOM 807 O O . LYS A 1 105 ? 0.135 12.394 -0.598 1.00 89.06 105 LYS A O 1
ATOM 812 N N . GLU A 1 106 ? -1.271 14.138 -0.785 1.00 91.00 106 GLU A N 1
ATOM 813 C CA . GLU A 1 106 ? -1.365 14.343 0.662 1.00 91.00 106 GLU A CA 1
ATOM 814 C C . GLU A 1 106 ? -2.201 13.228 1.298 1.00 91.00 106 GLU A C 1
ATOM 816 O O . GLU A 1 106 ? -1.811 12.686 2.333 1.00 91.00 106 GLU A O 1
ATOM 821 N N . GLU A 1 107 ? -3.313 12.830 0.669 1.00 91.44 107 GLU A N 1
ATOM 822 C CA . GLU A 1 107 ? -4.116 11.695 1.147 1.00 91.44 107 GLU A CA 1
ATOM 823 C C . GLU A 1 107 ? -3.331 10.380 1.097 1.00 91.44 107 GLU A C 1
ATOM 825 O O . GLU A 1 107 ? -3.346 9.620 2.070 1.00 91.44 107 GLU A O 1
ATOM 830 N N . LEU A 1 108 ? -2.587 10.135 0.013 1.00 90.75 108 LEU A N 1
ATOM 831 C CA . LEU A 1 108 ? -1.758 8.940 -0.123 1.00 90.75 108 LEU A CA 1
ATOM 832 C C . LEU A 1 108 ? -0.637 8.891 0.924 1.00 90.75 108 LEU A C 1
ATOM 834 O O . LEU A 1 108 ? -0.444 7.855 1.557 1.00 90.75 108 LEU A O 1
ATOM 838 N N . GLU A 1 109 ? 0.072 10.001 1.156 1.00 90.12 109 GLU A N 1
ATOM 839 C CA . GLU A 1 109 ? 1.128 10.083 2.178 1.00 90.12 109 GLU A CA 1
ATOM 840 C C . GLU A 1 109 ? 0.576 9.855 3.597 1.00 90.12 109 GLU A C 1
ATOM 842 O O . GLU A 1 109 ? 1.189 9.138 4.394 1.00 90.12 109 GLU A O 1
ATOM 847 N N . ASN A 1 110 ? -0.606 10.399 3.909 1.00 90.62 110 ASN A N 1
ATOM 848 C CA . ASN A 1 110 ? -1.277 10.153 5.189 1.00 90.62 110 ASN A CA 1
ATOM 849 C C . ASN A 1 110 ? -1.654 8.673 5.349 1.00 90.62 110 ASN A C 1
ATOM 851 O O . ASN A 1 110 ? -1.428 8.077 6.407 1.00 90.62 110 ASN A O 1
ATOM 855 N N . LEU A 1 111 ? -2.189 8.057 4.292 1.00 92.94 111 LEU A N 1
ATOM 856 C CA . LEU A 1 111 ? -2.557 6.645 4.300 1.00 92.94 111 LEU A CA 1
ATOM 857 C C . LEU A 1 111 ? -1.328 5.733 4.421 1.00 92.94 111 LEU A C 1
ATOM 859 O O . LEU A 1 111 ? -1.372 4.744 5.156 1.00 92.94 111 LEU A O 1
ATOM 863 N N . GLU A 1 112 ? -0.213 6.085 3.774 1.00 90.44 112 GLU A N 1
ATOM 864 C CA . GLU A 1 112 ? 1.074 5.408 3.951 1.00 90.44 112 GLU A CA 1
ATOM 865 C C . GLU A 1 112 ? 1.526 5.434 5.414 1.00 90.44 112 GLU A C 1
ATOM 867 O O . GLU A 1 112 ? 1.952 4.406 5.944 1.00 90.44 112 GLU A O 1
ATOM 872 N N . GLU A 1 113 ? 1.436 6.585 6.088 1.00 88.81 113 GLU A N 1
ATOM 873 C CA . GLU A 1 113 ? 1.821 6.699 7.498 1.00 88.81 113 GLU A CA 1
ATOM 874 C C . GLU A 1 113 ? 0.911 5.854 8.406 1.00 88.81 113 GLU A C 1
ATOM 876 O O . GLU A 1 113 ? 1.394 5.199 9.341 1.00 88.81 113 GLU A O 1
ATOM 881 N N . LEU A 1 114 ? -0.390 5.814 8.102 1.00 90.81 114 LEU A N 1
ATOM 882 C CA . LEU A 1 114 ? -1.374 5.008 8.826 1.00 90.81 114 LEU A CA 1
ATOM 883 C C . LEU A 1 114 ? -1.149 3.501 8.646 1.00 90.81 114 LEU A C 1
ATOM 885 O O . LEU A 1 114 ? -1.249 2.754 9.625 1.00 90.81 114 LEU A O 1
ATOM 889 N N . LEU A 1 115 ? -0.830 3.051 7.429 1.00 90.00 115 LEU A N 1
ATOM 890 C CA . LEU A 1 115 ? -0.708 1.631 7.084 1.00 90.00 115 LEU A CA 1
ATOM 891 C C . LEU A 1 115 ? 0.700 1.058 7.243 1.00 90.00 115 LEU A C 1
ATOM 893 O O . LEU A 1 115 ? 0.823 -0.156 7.410 1.00 90.00 115 LEU A O 1
ATOM 897 N N . ALA A 1 116 ? 1.750 1.883 7.304 1.00 85.19 116 ALA A N 1
ATOM 898 C CA . ALA A 1 116 ? 3.133 1.410 7.399 1.00 85.19 116 ALA A CA 1
ATOM 899 C C . ALA A 1 116 ? 3.356 0.404 8.543 1.00 85.19 116 ALA A C 1
ATOM 901 O O . ALA A 1 116 ? 3.999 -0.629 8.355 1.00 85.19 116 ALA A O 1
ATOM 902 N N . LYS A 1 117 ? 2.818 0.678 9.739 1.00 83.44 117 LYS A N 1
ATOM 903 C CA . LYS A 1 117 ? 2.991 -0.219 10.896 1.00 83.44 117 LYS A CA 1
ATOM 904 C C . LYS A 1 117 ? 2.042 -1.422 10.875 1.00 83.44 117 LYS A C 1
ATOM 906 O O . LYS A 1 117 ? 2.536 -2.521 11.127 1.00 83.44 117 LYS A O 1
ATOM 911 N N . PRO A 1 118 ? 0.735 -1.273 10.575 1.00 86.44 118 PRO A N 1
ATOM 912 C CA . PRO A 1 118 ? -0.147 -2.417 10.346 1.00 86.44 118 PRO A CA 1
ATOM 913 C C . PRO A 1 118 ? 0.400 -3.408 9.315 1.00 86.44 118 PRO A C 1
ATOM 915 O O . PRO A 1 118 ? 0.439 -4.602 9.596 1.00 86.44 118 PRO A O 1
ATOM 918 N N . MET A 1 119 ? 0.896 -2.916 8.175 1.00 85.69 119 MET A N 1
ATOM 919 C CA . MET A 1 119 ? 1.491 -3.734 7.111 1.00 85.69 119 MET A CA 1
ATOM 920 C C . MET A 1 119 ? 2.723 -4.496 7.601 1.00 85.69 119 MET A C 1
ATOM 922 O O . MET A 1 119 ? 2.831 -5.706 7.408 1.00 85.69 119 MET A O 1
ATOM 926 N N . LEU A 1 120 ? 3.621 -3.811 8.311 1.00 79.38 120 LEU A N 1
ATOM 927 C CA . LEU A 1 120 ? 4.820 -4.422 8.885 1.00 79.38 120 LEU A CA 1
ATOM 928 C C . LEU A 1 120 ? 4.486 -5.520 9.910 1.00 79.38 120 LEU A C 1
ATOM 930 O O . LEU A 1 120 ? 5.117 -6.577 9.931 1.00 79.38 120 LEU A O 1
ATOM 934 N N . LEU A 1 121 ? 3.469 -5.290 10.746 1.00 78.81 121 LEU A N 1
ATOM 935 C CA . LEU A 1 121 ? 2.978 -6.279 11.707 1.00 78.81 121 LEU A CA 1
ATOM 936 C C . LEU A 1 121 ? 2.310 -7.477 11.018 1.00 78.81 121 LEU A C 1
ATOM 938 O O . LEU A 1 121 ? 2.536 -8.613 11.436 1.00 78.81 121 LEU A O 1
ATOM 942 N N . ALA A 1 122 ? 1.510 -7.234 9.977 1.00 79.62 122 ALA A N 1
ATOM 943 C CA . ALA A 1 122 ? 0.819 -8.273 9.215 1.00 79.62 122 ALA A CA 1
ATOM 944 C C . ALA A 1 122 ? 1.798 -9.182 8.456 1.00 79.62 122 ALA A C 1
ATOM 946 O O . ALA A 1 122 ? 1.628 -10.401 8.456 1.00 79.62 122 ALA A O 1
ATOM 947 N N . ALA A 1 123 ? 2.868 -8.608 7.897 1.00 74.19 123 ALA A N 1
ATOM 948 C CA . ALA A 1 123 ? 3.934 -9.354 7.228 1.00 74.19 123 ALA A CA 1
ATOM 949 C C . ALA A 1 123 ? 4.749 -10.248 8.188 1.00 74.19 123 ALA A C 1
ATOM 951 O O . ALA A 1 123 ? 5.439 -11.169 7.752 1.00 74.19 123 ALA A O 1
ATOM 952 N N . GLY A 1 124 ? 4.662 -10.014 9.504 1.00 65.94 124 GLY A N 1
ATOM 953 C CA . GLY A 1 124 ? 5.274 -10.866 10.529 1.00 65.94 124 GLY A CA 1
ATOM 954 C C . GLY A 1 124 ? 6.803 -10.792 10.601 1.00 65.94 124 GLY A C 1
ATOM 955 O O . GLY A 1 124 ? 7.413 -11.549 11.353 1.00 65.94 124 GLY A O 1
ATOM 956 N N . SER A 1 125 ? 7.430 -9.888 9.854 1.00 54.34 125 SER A N 1
ATOM 957 C CA . SER A 1 125 ? 8.882 -9.808 9.672 1.00 54.34 125 SER A CA 1
ATOM 958 C C . SER A 1 125 ? 9.629 -9.192 10.858 1.00 54.34 125 SER A C 1
ATOM 960 O O . SER A 1 125 ? 10.817 -9.449 11.038 1.00 54.34 125 SER A O 1
ATOM 962 N N . THR A 1 126 ? 8.950 -8.409 11.698 1.00 52.31 126 THR A N 1
ATOM 963 C CA . THR A 1 126 ? 9.566 -7.689 12.831 1.00 52.31 126 THR A CA 1
ATOM 964 C C . THR A 1 126 ? 9.125 -8.187 14.201 1.00 52.31 126 THR A C 1
ATOM 966 O O . THR A 1 126 ? 9.570 -7.663 15.221 1.00 52.31 126 THR A O 1
ATOM 969 N N . LEU A 1 127 ? 8.230 -9.171 14.248 1.00 56.22 127 LEU A N 1
ATOM 970 C CA . LEU A 1 127 ? 7.743 -9.740 15.496 1.00 56.22 127 LEU A CA 1
ATOM 971 C C . LEU A 1 127 ? 8.539 -11.006 15.792 1.00 56.22 127 LEU A C 1
ATOM 973 O O . LEU A 1 127 ? 8.547 -11.941 14.992 1.00 56.22 127 LEU A O 1
ATOM 977 N N . ASP A 1 128 ? 9.193 -11.064 16.953 1.00 60.50 128 ASP A N 1
ATOM 978 C CA . ASP A 1 128 ? 9.714 -12.339 17.434 1.00 60.50 128 ASP A CA 1
ATOM 979 C C . ASP A 1 128 ? 8.566 -13.369 17.546 1.00 60.50 128 ASP A C 1
ATOM 981 O O . ASP A 1 128 ? 7.383 -13.022 17.661 1.00 60.50 128 ASP A O 1
ATOM 985 N N . SER A 1 129 ? 8.895 -14.663 17.486 1.00 59.03 129 SER A N 1
ATOM 986 C CA . SER A 1 129 ? 7.878 -15.725 17.447 1.00 59.03 129 SER A CA 1
ATOM 987 C C . SER A 1 129 ? 6.928 -15.712 18.654 1.00 59.03 129 SER A C 1
ATOM 989 O O . SER A 1 129 ? 5.802 -16.201 18.561 1.00 59.03 129 SER A O 1
ATOM 991 N N . GLU A 1 130 ? 7.370 -15.157 19.787 1.00 59.34 130 GLU A N 1
ATOM 992 C CA . GLU A 1 130 ? 6.587 -15.091 21.019 1.00 59.34 130 GLU A CA 1
ATOM 993 C C . GLU A 1 130 ? 5.576 -13.935 20.971 1.00 59.34 130 GLU A C 1
ATOM 995 O O . GLU A 1 130 ? 4.408 -14.111 21.327 1.00 59.34 130 GLU A O 1
ATOM 1000 N N . MET A 1 131 ? 5.990 -12.770 20.472 1.00 61.25 131 MET A N 1
ATOM 1001 C CA . MET A 1 131 ? 5.139 -11.601 20.281 1.00 61.25 131 MET A CA 1
ATOM 1002 C C . MET A 1 131 ? 4.136 -11.821 19.148 1.00 61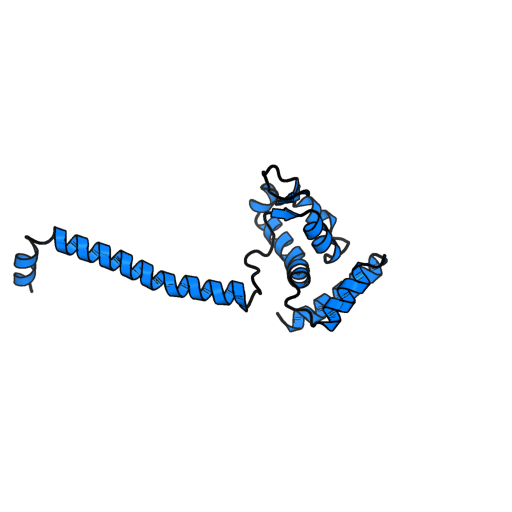.25 131 MET A C 1
ATOM 1004 O O . MET A 1 131 ? 2.964 -11.494 19.322 1.00 61.25 131 MET A O 1
ATOM 1008 N N . ALA A 1 132 ? 4.541 -12.455 18.042 1.00 63.75 132 ALA A N 1
ATOM 1009 C CA . ALA A 1 132 ? 3.620 -12.861 16.978 1.00 63.75 132 ALA A CA 1
ATOM 1010 C C . ALA A 1 132 ? 2.538 -13.823 17.505 1.00 63.75 132 ALA A C 1
ATOM 1012 O O . ALA A 1 132 ? 1.357 -13.684 17.177 1.00 63.75 132 ALA A O 1
ATOM 1013 N N . GLY A 1 133 ? 2.922 -14.765 18.374 1.00 61.25 133 GLY A N 1
ATOM 1014 C CA . GLY A 1 133 ? 1.990 -15.673 19.046 1.00 61.25 133 GLY A CA 1
ATOM 1015 C C . GLY A 1 133 ? 1.014 -14.950 19.980 1.00 61.25 133 GLY A C 1
ATOM 1016 O O . GLY A 1 133 ? -0.192 -15.189 19.911 1.00 61.25 133 GLY A O 1
ATOM 1017 N N . LYS A 1 134 ? 1.512 -14.025 20.814 1.00 64.69 134 LYS A N 1
ATOM 1018 C CA . LYS A 1 134 ? 0.684 -13.217 21.731 1.00 64.69 134 LYS A CA 1
ATOM 1019 C C . LYS A 1 134 ? -0.258 -12.272 20.987 1.00 64.69 134 LYS A C 1
ATOM 1021 O O . LYS A 1 134 ? -1.418 -12.157 21.369 1.00 64.69 134 LYS A O 1
ATOM 1026 N N . LEU A 1 135 ? 0.211 -11.645 19.910 1.00 68.25 135 LEU A N 1
ATOM 1027 C CA . LEU A 1 135 ? -0.594 -10.761 19.073 1.00 68.25 135 LEU A CA 1
ATOM 1028 C C . LEU A 1 135 ? -1.744 -11.535 18.419 1.00 68.25 135 LEU A C 1
ATOM 1030 O O . LEU A 1 135 ? -2.897 -11.132 18.548 1.00 68.25 135 LEU A O 1
ATOM 1034 N N . LYS A 1 136 ? -1.457 -12.699 17.815 1.00 64.19 136 LYS A N 1
ATOM 1035 C CA . LYS A 1 136 ? -2.490 -13.578 17.242 1.00 64.19 136 LYS A CA 1
ATOM 1036 C C . LYS A 1 136 ? -3.501 -14.052 18.289 1.00 64.19 136 LYS A C 1
ATOM 1038 O O . LYS A 1 136 ? -4.694 -14.042 18.011 1.00 64.19 136 LYS A O 1
ATOM 1043 N N . MET A 1 137 ? -3.050 -14.436 19.486 1.00 59.12 137 MET A N 1
ATOM 1044 C CA . MET A 1 137 ? -3.948 -14.864 20.569 1.00 59.12 137 MET A CA 1
ATOM 1045 C C . MET A 1 137 ? -4.839 -13.733 21.091 1.00 59.12 137 MET A C 1
ATOM 1047 O O . MET A 1 137 ? -6.017 -13.971 21.345 1.00 59.12 137 MET A O 1
ATOM 1051 N N . ASN A 1 138 ? -4.301 -12.522 21.247 1.00 64.94 138 ASN A N 1
ATOM 1052 C CA . ASN A 1 138 ? -5.052 -11.395 21.796 1.00 64.94 138 ASN A CA 1
ATOM 1053 C C . ASN A 1 138 ? -6.008 -10.777 20.768 1.00 64.94 138 ASN A C 1
ATOM 1055 O O . ASN A 1 138 ? -7.116 -10.408 21.138 1.00 64.94 138 ASN A O 1
ATOM 1059 N N . LEU A 1 139 ? -5.636 -10.719 19.483 1.00 64.94 139 LEU A N 1
ATOM 1060 C CA . LEU A 1 139 ? -6.511 -10.232 18.402 1.00 64.94 139 LEU A CA 1
ATOM 1061 C C . LEU A 1 139 ? -7.721 -11.141 18.147 1.00 64.94 139 LEU A C 1
ATOM 1063 O O . LEU A 1 139 ? -8.759 -10.670 17.696 1.00 64.94 139 LEU A O 1
ATOM 1067 N N . GLN A 1 140 ? -7.606 -12.436 18.453 1.00 61.28 140 GLN A N 1
ATOM 1068 C CA . GLN A 1 140 ? -8.721 -13.386 18.365 1.00 61.28 140 GLN A CA 1
ATOM 1069 C C . GLN A 1 140 ? -9.707 -13.259 19.537 1.00 61.28 140 GLN A C 1
ATOM 1071 O O . GLN A 1 140 ? -10.794 -13.837 19.488 1.00 61.28 140 GLN A O 1
ATOM 1076 N N . GLN A 1 141 ? -9.350 -12.528 20.598 1.00 66.06 141 GLN A N 1
ATOM 1077 C CA . GLN A 1 141 ? -10.235 -12.292 21.734 1.00 66.06 141 GLN A CA 1
ATOM 1078 C C . GLN A 1 141 ? -10.988 -10.966 21.566 1.00 66.06 141 GLN A C 1
ATOM 1080 O O . GLN A 1 141 ? -10.396 -9.969 21.154 1.00 66.06 141 GLN A O 1
ATOM 1085 N N . PRO A 1 142 ? -12.282 -10.909 21.930 1.00 62.12 142 PRO A N 1
ATOM 1086 C CA . PRO A 1 142 ? -13.010 -9.649 21.970 1.00 62.12 142 PRO A CA 1
ATOM 1087 C C . PRO A 1 142 ? -12.415 -8.752 23.067 1.00 62.12 142 PRO A C 1
ATOM 1089 O O . PRO A 1 142 ? -12.674 -8.947 24.254 1.00 62.12 142 PRO A O 1
ATOM 1092 N N . MET A 1 143 ? -11.594 -7.783 22.663 1.00 70.19 143 MET A N 1
ATOM 1093 C CA . MET A 1 143 ? -11.018 -6.752 23.531 1.00 70.19 143 MET A CA 1
ATOM 1094 C C . MET A 1 143 ? -11.811 -5.450 23.417 1.00 70.19 143 MET A C 1
ATOM 1096 O O . MET A 1 143 ? -12.393 -5.152 22.374 1.00 70.19 143 MET A O 1
ATOM 1100 N N . GLN A 1 144 ? -11.815 -4.645 24.482 1.00 77.25 144 GLN A N 1
ATOM 1101 C CA . GLN A 1 144 ? -12.315 -3.273 24.389 1.00 77.25 144 GLN A CA 1
ATOM 1102 C C . GLN A 1 144 ? -11.367 -2.419 23.520 1.00 77.25 144 GLN A C 1
ATOM 1104 O O . GLN A 1 144 ? -10.152 -2.641 23.576 1.00 77.25 144 GLN A O 1
ATOM 1109 N N . PRO A 1 145 ? -11.878 -1.422 22.768 1.00 77.44 145 PRO A N 1
ATOM 1110 C CA . PRO A 1 145 ? -11.063 -0.572 21.891 1.00 77.44 145 PRO A CA 1
ATOM 1111 C C . PRO A 1 145 ? -9.886 0.085 22.622 1.00 77.44 145 PRO A C 1
ATOM 1113 O O . PRO A 1 145 ? -8.762 0.072 22.134 1.00 77.44 145 PRO A O 1
ATOM 1116 N N . GLU A 1 146 ? -10.118 0.557 23.849 1.00 80.06 146 GLU A N 1
ATOM 1117 C CA . GLU A 1 146 ? -9.097 1.207 24.680 1.00 80.06 146 GLU A CA 1
ATOM 1118 C C . GLU A 1 146 ? -7.926 0.268 25.012 1.00 80.06 146 GLU A C 1
ATOM 1120 O O . GLU A 1 146 ? -6.763 0.655 24.913 1.00 80.06 146 GLU A O 1
ATOM 1125 N N . GLN A 1 147 ? -8.223 -0.990 25.355 1.00 79.75 147 GLN A N 1
ATOM 1126 C CA . GLN A 1 147 ? -7.212 -1.997 25.693 1.00 79.75 147 GLN A CA 1
ATOM 1127 C C . GLN A 1 147 ? -6.402 -2.414 24.462 1.00 79.75 147 GLN A C 1
ATOM 1129 O O . GLN A 1 147 ? -5.189 -2.611 24.542 1.00 79.75 147 GLN A O 1
ATOM 1134 N N . LYS A 1 148 ? -7.077 -2.530 23.313 1.00 81.31 148 LYS A N 1
ATOM 1135 C CA . LYS A 1 148 ? -6.442 -2.800 22.023 1.00 81.31 148 LYS A CA 1
ATOM 1136 C C . LYS A 1 148 ? -5.483 -1.667 21.653 1.00 81.31 148 LYS A C 1
ATOM 1138 O O . LYS A 1 148 ? -4.331 -1.937 21.320 1.00 81.31 148 LYS A O 1
ATOM 1143 N N . ASP A 1 149 ? -5.933 -0.418 21.737 1.00 83.38 149 ASP A N 1
ATOM 1144 C CA . ASP A 1 149 ? -5.122 0.745 21.373 1.00 83.38 149 ASP A CA 1
ATOM 1145 C C . ASP A 1 149 ? -3.914 0.912 22.308 1.00 83.38 149 ASP A C 1
ATOM 1147 O O . ASP A 1 149 ? -2.826 1.271 21.856 1.00 83.38 149 ASP A O 1
ATOM 1151 N N . GLU A 1 150 ? -4.063 0.621 23.604 1.00 83.50 150 GLU A N 1
ATOM 1152 C CA . GLU A 1 150 ? -2.947 0.616 24.559 1.00 83.50 150 GLU A CA 1
ATOM 1153 C C . GLU A 1 150 ? -1.911 -0.468 24.220 1.00 83.50 150 GLU A C 1
ATOM 1155 O O . GLU A 1 150 ? -0.708 -0.198 24.190 1.00 83.50 150 GLU A O 1
ATOM 1160 N N . MET A 1 151 ? -2.370 -1.673 23.870 1.00 81.75 151 MET A N 1
ATOM 1161 C CA . MET A 1 151 ? -1.499 -2.762 23.427 1.00 81.7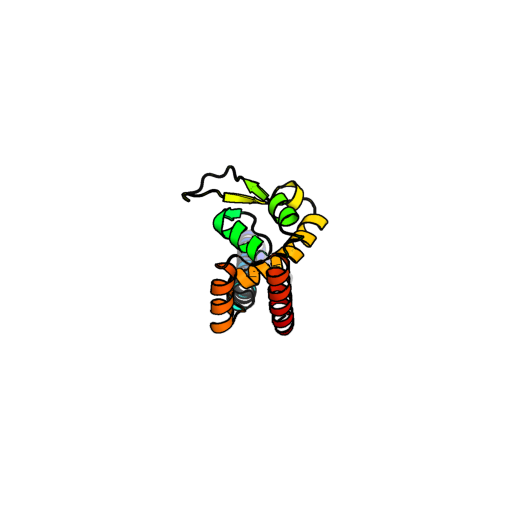5 151 MET A CA 1
ATOM 1162 C C . MET A 1 151 ? -0.766 -2.414 22.121 1.00 81.75 151 MET A C 1
ATOM 1164 O O . MET A 1 151 ? 0.450 -2.598 22.032 1.00 81.75 151 MET A O 1
ATOM 1168 N N . LEU A 1 152 ? -1.475 -1.877 21.122 1.00 82.50 152 LEU A N 1
ATOM 1169 C CA . LEU A 1 152 ? -0.881 -1.441 19.853 1.00 82.50 152 LEU A CA 1
ATOM 1170 C C . LEU A 1 152 ? 0.152 -0.332 20.065 1.00 82.50 152 LEU A C 1
ATOM 1172 O O . LEU A 1 152 ? 1.213 -0.361 19.444 1.00 82.50 152 LEU A O 1
ATOM 1176 N N . LYS A 1 153 ? -0.104 0.613 20.979 1.00 84.06 153 LYS A N 1
ATOM 1177 C CA . LYS A 1 153 ? 0.868 1.657 21.343 1.00 84.06 153 LYS A CA 1
ATOM 1178 C C . LYS A 1 153 ? 2.167 1.068 21.884 1.00 84.06 153 LYS A C 1
ATOM 1180 O O . LYS A 1 153 ? 3.237 1.535 21.491 1.00 84.06 153 LYS A O 1
ATOM 1185 N N . GLU A 1 154 ? 2.097 0.053 22.743 1.00 81.31 154 GLU A N 1
ATOM 1186 C CA . GLU A 1 154 ? 3.302 -0.589 23.281 1.00 81.31 154 GLU A CA 1
ATOM 1187 C C . GLU A 1 154 ? 4.065 -1.354 22.188 1.00 81.31 154 GLU A C 1
ATOM 1189 O O . GLU A 1 154 ? 5.281 -1.208 22.069 1.00 81.31 154 GLU A O 1
ATOM 1194 N N . ILE A 1 155 ? 3.359 -2.078 21.314 1.00 77.94 155 ILE A N 1
ATOM 1195 C CA . ILE A 1 155 ? 3.968 -2.774 20.166 1.00 77.94 155 ILE A CA 1
ATOM 1196 C C . ILE A 1 155 ? 4.647 -1.774 19.216 1.00 77.94 155 ILE A C 1
ATOM 1198 O O . ILE A 1 155 ? 5.803 -1.952 18.829 1.00 77.94 155 ILE A O 1
ATOM 1202 N N . TYR A 1 156 ? 3.975 -0.671 18.883 1.00 79.75 156 TYR A N 1
ATOM 1203 C CA . TYR A 1 156 ? 4.528 0.385 18.030 1.00 79.75 156 TYR A CA 1
ATOM 1204 C C . TYR A 1 156 ? 5.735 1.088 18.646 1.00 79.75 156 TYR A C 1
ATOM 1206 O O . TYR A 1 156 ? 6.633 1.517 17.919 1.00 79.75 156 TYR A O 1
ATOM 1214 N N . LYS A 1 157 ? 5.785 1.203 19.974 1.00 78.31 157 LYS A N 1
ATOM 1215 C CA . LYS A 1 157 ? 6.940 1.755 20.685 1.00 78.31 157 LYS A CA 1
ATOM 1216 C C . LYS A 1 157 ? 8.163 0.844 20.571 1.00 78.31 157 LYS A C 1
ATOM 1218 O O . LYS A 1 157 ? 9.264 1.360 20.404 1.00 78.31 157 LYS A O 1
ATOM 1223 N N . GLN A 1 158 ? 7.968 -0.474 20.612 1.00 69.06 158 GLN A N 1
ATOM 1224 C CA . GLN A 1 158 ? 9.039 -1.455 20.406 1.00 69.06 158 GLN A CA 1
ATOM 1225 C C . GLN A 1 158 ? 9.534 -1.452 18.951 1.00 69.06 158 GLN A C 1
ATOM 1227 O O . GLN A 1 158 ? 10.738 -1.466 18.719 1.00 69.06 158 GLN A O 1
ATOM 1232 N N . LEU A 1 159 ? 8.635 -1.326 17.966 1.00 67.50 159 LEU A N 1
ATOM 1233 C CA . LEU A 1 159 ? 9.006 -1.238 16.544 1.00 67.50 159 LEU A CA 1
ATOM 1234 C C . LEU A 1 159 ? 9.874 -0.021 16.210 1.00 67.50 159 LEU A C 1
ATOM 1236 O O . LEU A 1 159 ? 10.770 -0.115 15.379 1.00 67.50 159 LEU A O 1
ATOM 1240 N N . LYS A 1 160 ? 9.665 1.105 16.901 1.00 59.56 160 LYS A N 1
ATOM 1241 C CA . LYS A 1 160 ? 10.478 2.324 16.742 1.00 59.56 160 LYS A CA 1
ATOM 1242 C C . LYS A 1 160 ? 11.945 2.145 17.168 1.00 59.56 160 LYS A C 1
ATOM 1244 O O . LYS A 1 160 ? 12.751 3.035 16.941 1.00 59.56 160 LYS A O 1
ATOM 1249 N N . VAL A 1 161 ? 12.293 1.032 17.818 1.00 51.06 161 VAL A N 1
ATOM 1250 C CA . VAL A 1 161 ? 13.683 0.682 18.157 1.00 51.06 161 VAL A CA 1
ATOM 1251 C C . VAL A 1 161 ? 14.398 0.005 16.975 1.00 51.06 161 VAL A C 1
ATOM 1253 O O . VAL A 1 161 ? 15.625 -0.033 16.955 1.00 51.06 161 VAL A O 1
ATOM 1256 N N . PHE A 1 162 ? 13.649 -0.505 15.989 1.00 43.69 162 PHE A N 1
ATOM 1257 C CA . PHE A 1 162 ? 14.169 -1.258 14.840 1.00 43.69 162 PHE A CA 1
ATOM 1258 C C . PHE A 1 162 ? 14.178 -0.475 13.513 1.00 43.69 162 PHE A C 1
ATOM 1260 O O . PHE A 1 162 ? 14.808 -0.940 12.564 1.00 43.69 162 PHE A O 1
ATOM 1267 N N . LEU A 1 163 ? 13.507 0.682 13.454 1.00 43.38 163 LEU A N 1
ATOM 1268 C CA . LEU A 1 163 ? 13.481 1.627 12.325 1.00 43.38 163 LEU A CA 1
ATOM 1269 C C . LEU A 1 163 ? 14.312 2.870 12.657 1.00 43.38 163 LEU A C 1
ATOM 1271 O O . LEU A 1 163 ? 15.100 3.301 11.788 1.00 43.38 163 LEU A O 1
#

Secondary structure (DSSP, 8-state):
-HHHHHHHGGGHHHHHHHHHHHHHHHHHHHHHHHHHHHIIIIIIISTT---SS-SEEEHHHHHHHHHHS-GGGHHHHHHTEEE--S--S-SS-EEEE-HHHHH-HHHHHHHHHHHHHHHHHHTTSSS-HHHHHHHHHHHTS---HHHHHHHHHHHHHHHTTT-

Radius of gyration: 25.22 Å; chains: 1; bounding box: 60×31×72 Å

Foldseek 3Di:
DVVVVVVCVVVVVVVVVVVVVVVVVVVVVVVVVVVVCCCCVCCVVVVNPPDLDDQKDFPVLLVQLLLLFQVVCSVLLVVQWDFDPDDDPDPGTMIGGDPVCVVDPVSVVVNSVRRNRSVSLSSVPPDDPVRNVVSVVVSPDDDDSVVSNVVSVVVVVVVVVVD

pLDDT: mean 77.5, std 14.57, range [43.38, 96.56]